Protein AF-A0A3P7N1U1-F1 (afdb_monomer_lite)

Organism: Dibothriocephalus latus (NCBI:txid60516)

pLDDT: mean 76.12, std 15.76, range [37.12, 95.12]

Secondary structure (DSSP, 8-state):
-----S---S--BTTB----HHHHHHHHHGGGTTSTTTTT---SS-PPPPTTS--TT----TTSS-----SS-TTPEEEE-SSSEEEE-TTSSEESTTS-EEP---PPP-

Foldseek 3Di:
DDDAAFDDDQDDDPPRRPPPVLVVCCVVCPPVCDDVVRPPRDDPDGDQQDPPQDDAPPPPPPPDPDPDDGQAPQPWDWDDHRRHIATHCVPDQADDRRSPHGDPPPPPDD

Structure (mmCIF, N/CA/C/O backbone):
data_AF-A0A3P7N1U1-F1
#
_entry.id   AF-A0A3P7N1U1-F1
#
loop_
_atom_site.group_PDB
_atom_site.id
_atom_site.type_symbol
_atom_site.label_atom_id
_atom_site.label_alt_id
_atom_site.label_comp_id
_atom_site.label_asym_id
_atom_site.label_entity_id
_atom_site.label_seq_id
_atom_site.pdbx_PDB_ins_code
_atom_site.Cartn_x
_atom_site.Cartn_y
_atom_site.Cartn_z
_atom_site.occupancy
_atom_site.B_iso_or_equiv
_atom_site.auth_seq_id
_atom_site.auth_comp_id
_atom_site.auth_asym_id
_atom_site.auth_atom_id
_atom_site.pdbx_PDB_model_num
ATOM 1 N N . MET A 1 1 ? 8.030 10.359 1.043 1.00 37.12 1 MET A N 1
ATOM 2 C CA . MET A 1 1 ? 7.396 10.125 2.359 1.00 37.12 1 MET A CA 1
ATOM 3 C C . MET A 1 1 ? 6.928 8.674 2.394 1.00 37.12 1 MET A C 1
ATOM 5 O O . MET A 1 1 ? 6.210 8.280 1.484 1.00 37.12 1 MET A O 1
ATOM 9 N N . ARG A 1 2 ? 7.402 7.847 3.335 1.00 53.97 2 ARG A N 1
ATOM 10 C CA . ARG A 1 2 ? 6.892 6.474 3.509 1.00 53.97 2 ARG A CA 1
ATOM 11 C C . ARG A 1 2 ? 5.685 6.562 4.443 1.00 53.97 2 ARG A C 1
ATOM 13 O O . ARG A 1 2 ? 5.850 6.987 5.577 1.00 53.97 2 ARG A O 1
ATOM 20 N N . MET A 1 3 ? 4.492 6.246 3.948 1.00 59.44 3 MET A N 1
ATOM 21 C CA . MET A 1 3 ? 3.283 6.182 4.775 1.00 59.44 3 MET A CA 1
ATOM 22 C C . MET A 1 3 ? 3.236 4.829 5.482 1.00 59.44 3 MET A C 1
ATOM 24 O O . MET A 1 3 ? 3.558 3.805 4.877 1.00 59.44 3 MET A O 1
ATOM 28 N N . THR A 1 4 ? 2.872 4.838 6.759 1.00 68.38 4 THR A N 1
ATOM 29 C CA . THR A 1 4 ? 2.634 3.631 7.551 1.00 68.38 4 THR A CA 1
ATOM 30 C C . THR A 1 4 ? 1.291 3.019 7.170 1.00 68.38 4 THR A C 1
ATOM 32 O O . THR A 1 4 ? 0.279 3.710 7.169 1.00 68.38 4 THR A O 1
ATOM 35 N N . GLU A 1 5 ? 1.287 1.723 6.870 1.00 76.31 5 GLU A N 1
ATOM 36 C CA . GLU A 1 5 ? 0.078 0.919 6.675 1.00 76.31 5 GLU A CA 1
ATOM 37 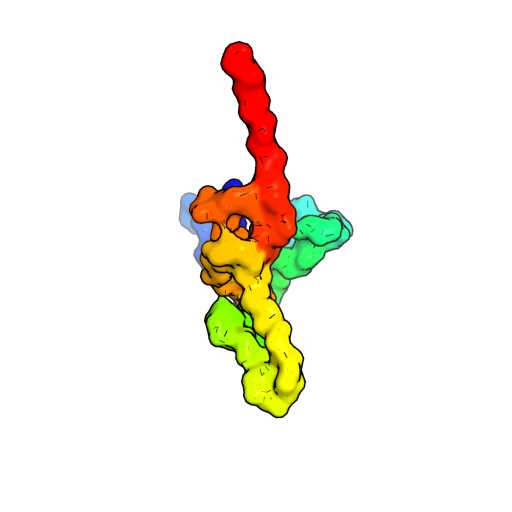C C . GLU A 1 5 ? -0.018 -0.080 7.833 1.00 76.31 5 GLU A C 1
ATOM 39 O O . GLU A 1 5 ? 0.962 -0.765 8.134 1.00 76.31 5 GLU A O 1
ATOM 44 N N . GLY A 1 6 ? -1.172 -0.158 8.492 1.00 78.75 6 GLY A N 1
ATOM 45 C CA . GLY A 1 6 ? -1.377 -1.020 9.655 1.00 78.75 6 GLY A CA 1
ATOM 46 C C . GLY A 1 6 ? -2.473 -0.483 10.570 1.00 78.75 6 GLY A C 1
ATOM 47 O O . GLY A 1 6 ? -3.283 0.342 10.157 1.00 78.75 6 GLY A O 1
ATOM 48 N N . CYS A 1 7 ? -2.488 -0.946 11.817 1.00 82.56 7 CYS A N 1
ATOM 49 C CA . CYS A 1 7 ? -3.472 -0.534 12.814 1.00 82.56 7 CYS A CA 1
ATOM 50 C C . CYS A 1 7 ? -2.865 0.415 13.849 1.00 82.56 7 CYS A C 1
ATOM 52 O O . CYS A 1 7 ? -1.715 0.243 14.253 1.00 82.56 7 CYS A O 1
ATOM 54 N N . ILE A 1 8 ? -3.672 1.357 14.336 1.00 84.75 8 ILE A N 1
ATOM 55 C CA . ILE A 1 8 ? -3.368 2.198 15.497 1.00 84.75 8 ILE A CA 1
ATOM 56 C C . ILE A 1 8 ? -4.539 2.124 16.483 1.00 84.75 8 ILE A C 1
ATOM 58 O O . ILE A 1 8 ? -5.693 2.042 16.068 1.00 84.75 8 ILE A O 1
ATOM 62 N N . GLY A 1 9 ? -4.245 2.120 17.782 1.00 86.00 9 GLY A N 1
ATOM 63 C CA . GLY A 1 9 ? -5.238 2.077 18.856 1.00 86.00 9 GLY A CA 1
ATOM 64 C C . GLY A 1 9 ? -4.681 2.693 20.137 1.00 86.00 9 GLY A C 1
ATOM 65 O O . GLY A 1 9 ? -3.466 2.853 20.258 1.00 86.0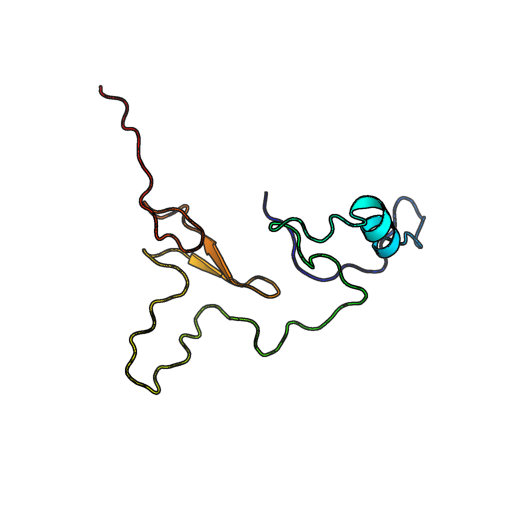0 9 GLY A O 1
ATOM 66 N N . ASN A 1 10 ? -5.569 3.044 21.070 1.00 85.69 10 ASN A N 1
ATOM 67 C CA . ASN A 1 10 ? -5.245 3.661 22.365 1.00 85.69 10 ASN A CA 1
ATOM 68 C C . ASN A 1 10 ? -4.338 4.896 22.238 1.00 85.69 10 ASN A C 1
ATOM 70 O O . ASN A 1 10 ? -3.345 5.043 22.951 1.00 85.69 10 ASN A O 1
ATOM 74 N N . PHE A 1 11 ? -4.650 5.764 21.279 1.00 87.19 11 PHE A N 1
ATOM 75 C CA . PHE A 1 11 ? -3.870 6.967 21.050 1.00 87.19 11 PHE A CA 1
ATOM 76 C C . PHE A 1 11 ? -4.238 8.049 22.055 1.00 87.19 11 PHE A C 1
ATOM 78 O O . PHE A 1 11 ? -5.412 8.353 22.257 1.00 87.19 11 PHE A O 1
ATOM 85 N N . GLY A 1 12 ? -3.212 8.656 22.640 1.00 90.19 12 GLY A N 1
ATOM 86 C CA . GLY A 1 12 ? -3.373 9.764 23.557 1.00 90.19 12 GLY A CA 1
ATOM 87 C C . GLY A 1 12 ? -2.268 10.797 23.415 1.00 90.19 12 GLY A C 1
ATOM 88 O O . GLY A 1 12 ? -1.137 10.472 23.046 1.00 90.19 12 GLY A O 1
ATOM 89 N N . ILE A 1 13 ? -2.597 12.050 23.712 1.00 91.88 13 ILE A N 1
ATOM 90 C CA . ILE A 1 13 ? -1.668 13.182 23.696 1.00 91.88 13 ILE A CA 1
ATOM 91 C C . ILE A 1 13 ? -1.809 13.907 25.031 1.00 91.88 13 ILE A C 1
ATOM 93 O O . ILE A 1 13 ? -2.911 14.259 25.429 1.00 91.88 13 ILE A O 1
ATOM 97 N N . ASN A 1 14 ? -0.692 14.165 25.717 1.00 90.19 14 ASN A N 1
ATOM 98 C CA . ASN A 1 14 ? -0.664 14.967 26.948 1.00 90.19 14 ASN A CA 1
ATOM 99 C C . ASN A 1 14 ? -1.715 14.541 27.997 1.00 90.19 14 ASN A C 1
ATOM 101 O O . ASN A 1 14 ? -2.427 15.378 28.541 1.00 90.19 14 ASN A O 1
ATOM 105 N N . ASN A 1 15 ? -1.783 13.237 28.290 1.00 88.69 15 ASN A N 1
ATOM 106 C CA . ASN A 1 15 ? -2.700 12.622 29.261 1.00 88.69 15 ASN A CA 1
ATOM 107 C C . ASN A 1 15 ? -4.185 12.577 28.849 1.00 88.69 15 ASN A C 1
ATOM 109 O O . ASN A 1 15 ? -4.997 12.027 29.591 1.00 88.69 15 ASN A O 1
ATOM 113 N N . ASP A 1 16 ? -4.537 13.083 27.669 1.00 86.88 16 ASP A N 1
ATOM 114 C CA . ASP A 1 16 ? -5.812 12.772 27.032 1.00 86.88 16 ASP A CA 1
ATOM 115 C C . ASP A 1 16 ? -5.679 11.420 26.329 1.00 86.88 16 ASP A C 1
ATOM 117 O O . ASP A 1 16 ? -4.827 11.266 25.457 1.00 86.88 16 ASP A O 1
ATOM 121 N N . THR A 1 17 ? -6.441 10.419 26.766 1.00 80.88 17 THR A N 1
ATOM 122 C CA . THR A 1 17 ? -6.305 9.016 26.320 1.00 80.88 17 THR A CA 1
ATOM 123 C C . THR A 1 17 ? -7.493 8.531 25.496 1.00 80.88 17 THR A C 1
ATOM 125 O O . THR A 1 17 ? -7.499 7.383 25.054 1.00 80.88 17 THR A O 1
ATOM 128 N N . GLU A 1 18 ? -8.472 9.403 25.253 1.00 79.25 18 GLU A N 1
ATOM 129 C CA . GLU A 1 18 ? -9.724 9.075 24.567 1.00 79.25 18 GLU A CA 1
ATOM 130 C C . GLU A 1 18 ? -9.866 9.877 23.266 1.00 79.25 18 GLU A C 1
ATOM 132 O O . GLU A 1 18 ? -10.933 10.368 22.905 1.00 79.25 18 GLU A O 1
ATOM 137 N N . ILE A 1 19 ? -8.759 10.028 22.534 1.00 86.38 19 ILE A N 1
ATOM 138 C CA . ILE A 1 19 ? -8.797 10.677 21.227 1.00 86.38 19 ILE A CA 1
ATOM 139 C C . ILE A 1 19 ? -9.425 9.703 20.227 1.00 86.38 19 ILE A C 1
ATOM 141 O O . ILE A 1 19 ? -8.803 8.721 19.810 1.00 86.38 19 ILE A O 1
ATOM 145 N N . ASP A 1 20 ? -10.646 10.012 19.794 1.00 86.81 20 ASP A N 1
ATOM 146 C CA . ASP A 1 20 ? -11.316 9.312 18.699 1.00 86.81 20 ASP A CA 1
ATOM 147 C C . ASP A 1 20 ? -10.665 9.663 17.349 1.00 86.81 20 ASP A C 1
ATOM 149 O O . ASP A 1 20 ? -11.118 10.530 16.596 1.00 86.81 20 ASP A O 1
ATOM 153 N N . ILE A 1 21 ? -9.562 8.978 17.032 1.00 85.19 21 ILE A N 1
ATOM 154 C CA . ILE A 1 21 ? -8.875 9.144 15.744 1.00 85.19 21 ILE A CA 1
ATOM 155 C C . ILE A 1 21 ? -9.776 8.715 14.584 1.00 85.19 21 ILE A C 1
ATOM 157 O O . ILE A 1 21 ? -9.651 9.262 13.488 1.00 85.19 21 ILE A O 1
ATOM 161 N N . PHE A 1 22 ? -10.660 7.734 14.791 1.00 83.44 22 PHE A N 1
ATOM 162 C CA . PHE A 1 22 ? -11.530 7.263 13.723 1.00 83.44 22 PHE A CA 1
ATOM 163 C C . PHE A 1 22 ? -12.524 8.364 13.345 1.00 83.44 22 PHE A C 1
ATOM 165 O O . PHE A 1 22 ? -12.539 8.780 12.186 1.00 83.44 22 PHE A O 1
ATOM 172 N N . GLY A 1 23 ? -13.238 8.932 14.318 1.00 84.50 23 GLY A N 1
ATOM 173 C CA . GLY A 1 23 ? -14.103 10.095 14.110 1.00 84.50 23 GLY A CA 1
ATOM 174 C C . GLY A 1 23 ? -13.350 11.318 13.575 1.00 84.50 23 GLY A C 1
ATOM 175 O O . GLY A 1 23 ? -13.852 12.033 12.699 1.00 84.50 23 GLY A O 1
ATOM 176 N N . LEU A 1 24 ? -12.102 11.537 14.002 1.00 85.81 24 LEU A N 1
ATOM 177 C CA . LEU A 1 24 ? -11.256 12.590 13.433 1.00 85.81 24 LEU A CA 1
ATOM 178 C C . LEU A 1 24 ? -10.935 12.338 11.949 1.00 85.81 24 LEU A C 1
ATOM 180 O O . LEU A 1 24 ? -11.024 13.257 11.133 1.00 85.81 24 LEU A O 1
ATOM 184 N N . ALA A 1 25 ? -10.606 11.104 11.567 1.00 80.06 25 ALA A N 1
ATOM 185 C CA . ALA A 1 25 ? -10.373 10.738 10.173 1.00 80.06 25 ALA A CA 1
ATOM 186 C C . ALA A 1 25 ? -11.658 10.878 9.339 1.00 80.06 25 ALA A C 1
ATOM 188 O O . ALA A 1 25 ? -11.621 11.396 8.222 1.00 80.06 25 ALA A O 1
ATOM 189 N N . GLU A 1 26 ? -12.809 10.477 9.879 1.00 78.81 26 GLU A N 1
ATOM 190 C CA . GLU A 1 26 ? -14.093 10.631 9.195 1.00 78.81 26 GLU A CA 1
ATOM 191 C C . GLU A 1 26 ? -14.481 12.093 8.988 1.00 78.81 26 GLU A C 1
ATOM 193 O O . GLU A 1 26 ? -14.900 12.448 7.889 1.00 78.81 26 GLU A O 1
ATOM 198 N N . SER A 1 27 ? -14.299 12.948 9.993 1.00 81.69 27 SER A N 1
ATOM 199 C CA . SER A 1 27 ? -14.573 14.385 9.873 1.00 81.69 27 SER A CA 1
ATOM 200 C C . SER A 1 27 ? -13.596 15.097 8.930 1.00 81.69 27 SER A C 1
ATOM 202 O O . SER A 1 27 ? -14.014 15.957 8.156 1.00 81.69 27 SER A O 1
ATOM 204 N N . THR A 1 28 ? -12.316 14.714 8.941 1.00 79.12 28 THR A N 1
ATOM 205 C CA . THR A 1 28 ? -11.270 15.352 8.122 1.00 79.12 28 THR A CA 1
ATOM 206 C C . THR A 1 28 ? -11.349 14.934 6.653 1.00 79.12 28 THR A C 1
ATOM 208 O O . THR A 1 28 ? -11.204 15.771 5.762 1.00 79.12 28 THR A O 1
ATOM 211 N N . PHE A 1 29 ? -11.577 13.645 6.379 1.00 72.31 29 PHE A N 1
ATOM 212 C CA . PHE A 1 29 ? -11.580 13.100 5.015 1.00 72.31 29 PHE A CA 1
ATOM 213 C C . PHE A 1 29 ? -12.993 12.940 4.423 1.00 72.31 29 PHE A C 1
ATOM 215 O O . PHE A 1 29 ? -13.138 12.901 3.199 1.00 72.31 29 PHE A O 1
ATOM 222 N N . GLY A 1 30 ? -14.040 12.914 5.256 1.00 67.38 30 GLY A N 1
ATOM 223 C CA . GLY A 1 30 ? -15.449 13.079 4.875 1.00 67.38 30 GLY A CA 1
ATOM 224 C C . GLY A 1 30 ? -15.903 12.255 3.665 1.00 67.38 30 GLY A C 1
ATOM 225 O O . GLY A 1 30 ? -15.726 11.040 3.606 1.00 67.38 30 GLY A O 1
ATOM 226 N N . ALA A 1 31 ? -16.495 12.937 2.677 1.00 60.78 31 ALA A N 1
ATOM 227 C CA . ALA A 1 31 ? -16.922 12.364 1.395 1.00 60.78 31 ALA A CA 1
ATOM 228 C C . ALA A 1 31 ? -15.760 12.134 0.404 1.00 60.78 31 ALA A C 1
ATOM 230 O O . ALA A 1 31 ? -15.915 11.411 -0.577 1.00 60.78 31 ALA A O 1
ATOM 231 N N . ASN A 1 32 ? -14.583 12.711 0.672 1.00 58.03 32 ASN A N 1
ATOM 232 C CA . ASN A 1 32 ? -13.382 12.596 -0.159 1.00 58.03 32 ASN A CA 1
ATOM 233 C C . ASN A 1 32 ? -12.476 11.430 0.277 1.00 58.03 32 ASN A C 1
ATOM 235 O O . ASN A 1 32 ? -11.327 11.330 -0.149 1.00 58.03 32 ASN A O 1
ATOM 239 N N . LYS A 1 33 ? -13.032 10.488 1.060 1.00 56.78 33 LYS A N 1
A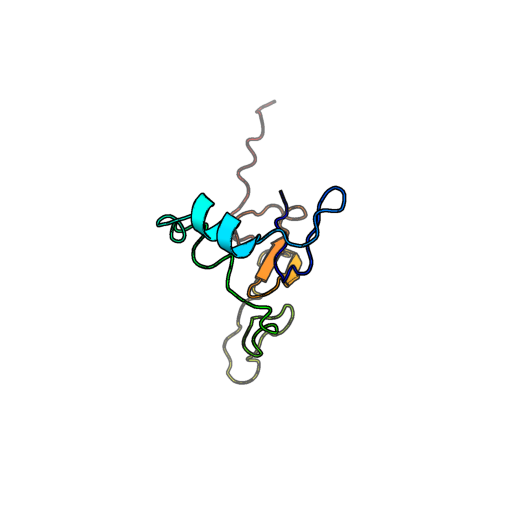TOM 240 C CA . LYS A 1 33 ? -12.477 9.145 1.315 1.00 56.78 33 LYS A CA 1
ATOM 241 C C . LYS A 1 33 ? -12.147 8.388 0.024 1.00 56.78 33 LYS A C 1
ATOM 243 O O . LYS A 1 33 ? -11.531 7.334 0.088 1.00 56.78 33 LYS A O 1
ATOM 248 N N . THR A 1 34 ? -12.605 8.892 -1.125 1.00 48.31 34 THR A N 1
ATOM 249 C CA . THR A 1 34 ? -12.532 8.250 -2.429 1.00 48.31 34 THR A CA 1
ATOM 250 C C . THR A 1 34 ? -11.800 9.037 -3.515 1.00 48.31 34 THR A C 1
ATOM 252 O O . THR A 1 34 ? -12.025 8.759 -4.696 1.00 48.31 34 THR A O 1
ATOM 255 N N . THR A 1 35 ? -10.860 9.937 -3.181 1.00 48.38 35 THR A N 1
ATOM 256 C CA . THR A 1 35 ? -9.851 10.286 -4.198 1.00 48.38 35 THR A CA 1
ATOM 257 C C . THR A 1 35 ? -9.192 8.986 -4.682 1.00 48.38 35 THR A C 1
ATOM 259 O O . THR A 1 35 ? -8.956 8.090 -3.865 1.00 48.38 35 THR A O 1
ATOM 262 N N . PRO A 1 36 ? -8.908 8.830 -5.988 1.00 52.69 36 PRO A N 1
ATOM 263 C CA . PRO A 1 36 ? -8.279 7.618 -6.527 1.00 52.69 36 PRO A CA 1
ATOM 264 C C . PRO A 1 36 ? -6.997 7.208 -5.782 1.00 52.69 36 PRO A C 1
ATOM 266 O O . PRO A 1 36 ? -6.616 6.041 -5.805 1.00 52.69 36 PRO A O 1
ATOM 269 N N . ASP A 1 37 ? -6.368 8.166 -5.095 1.00 48.69 37 ASP A N 1
ATOM 270 C CA . ASP A 1 37 ? -5.170 7.995 -4.279 1.00 48.69 37 ASP A CA 1
ATOM 271 C C . ASP A 1 37 ? -5.431 7.554 -2.820 1.00 48.69 37 ASP A C 1
ATOM 273 O O . ASP A 1 37 ? -4.526 6.996 -2.198 1.00 48.69 37 ASP A O 1
ATOM 277 N N . CYS A 1 38 ? -6.636 7.760 -2.264 1.00 50.72 38 CYS A N 1
ATOM 278 C CA . CYS A 1 38 ? -6.949 7.528 -0.839 1.00 50.72 38 CYS A CA 1
ATOM 279 C C . CYS A 1 38 ? -8.145 6.594 -0.570 1.00 50.72 38 CYS A C 1
ATOM 281 O O . CYS A 1 38 ? -8.555 6.465 0.586 1.00 50.72 38 CYS A O 1
ATOM 283 N N . GLN A 1 39 ? -8.697 5.925 -1.588 1.00 48.47 39 GLN A N 1
ATOM 284 C CA . GLN A 1 39 ? -9.793 4.966 -1.402 1.00 48.47 39 GLN A CA 1
ATOM 285 C C . GLN A 1 39 ? -9.451 3.887 -0.351 1.00 48.47 39 GLN A C 1
ATOM 287 O O . GLN A 1 39 ? -8.591 3.043 -0.584 1.00 48.47 39 GLN A O 1
ATOM 292 N N . TRP A 1 40 ? -10.175 3.913 0.781 1.00 54.78 40 TRP A N 1
ATOM 293 C CA . TRP A 1 40 ? -10.216 2.885 1.846 1.00 54.78 40 TRP A CA 1
ATOM 294 C C . TRP A 1 40 ? -9.019 2.790 2.816 1.00 54.78 40 TRP A C 1
ATOM 296 O O . TRP A 1 40 ? -8.748 1.713 3.342 1.00 54.78 40 TRP A O 1
ATOM 306 N N . GLN A 1 41 ? -8.312 3.889 3.108 1.00 64.12 41 GLN A N 1
ATOM 307 C CA . GLN A 1 41 ? -7.114 3.828 3.970 1.00 64.12 41 GLN A CA 1
ATOM 308 C C . GLN A 1 41 ? -7.371 3.724 5.486 1.00 64.12 41 GLN A C 1
ATOM 310 O O . GLN A 1 41 ? -6.527 3.175 6.191 1.00 64.12 41 GLN A O 1
ATOM 315 N N . VAL A 1 42 ? -8.501 4.223 6.002 1.00 74.56 42 VAL A N 1
ATOM 316 C CA . VAL A 1 42 ? -8.835 4.160 7.439 1.00 74.56 42 VAL A CA 1
ATOM 317 C C . VAL A 1 42 ? -10.184 3.474 7.608 1.00 74.56 42 VAL A C 1
ATOM 319 O O . VAL A 1 42 ? -11.205 3.976 7.139 1.00 74.56 42 VAL A O 1
ATOM 322 N N . VAL A 1 43 ? -10.179 2.314 8.260 1.00 75.38 43 VAL A N 1
ATOM 323 C CA . VAL A 1 43 ? -11.367 1.489 8.515 1.00 75.38 43 VAL A CA 1
ATOM 324 C C . VAL A 1 43 ? -11.536 1.261 10.020 1.00 75.38 43 VAL A C 1
ATOM 326 O O . VAL A 1 43 ? -10.530 1.255 10.733 1.00 75.38 43 VAL A O 1
ATOM 329 N N . PRO A 1 44 ? -12.773 1.080 10.524 1.00 77.38 44 PRO A N 1
ATOM 330 C CA . PRO A 1 44 ? -12.983 0.740 11.923 1.00 77.38 44 PRO A CA 1
ATOM 331 C C . PRO A 1 44 ? -12.364 -0.620 12.252 1.00 77.38 44 PRO A C 1
ATOM 333 O O . PRO A 1 44 ? -12.585 -1.599 11.539 1.00 77.38 44 PRO A O 1
ATOM 336 N N . GLY A 1 45 ? -11.652 -0.690 13.375 1.00 79.38 45 GLY A N 1
ATOM 337 C CA . GLY A 1 45 ? -11.042 -1.921 13.873 1.00 79.38 45 GLY A CA 1
ATOM 338 C C . GLY A 1 45 ? -9.673 -2.239 13.268 1.00 79.38 45 GLY A C 1
ATOM 339 O O . GLY A 1 45 ? -9.169 -1.560 12.377 1.00 79.38 45 GLY A O 1
ATOM 340 N N . CYS A 1 46 ? -9.052 -3.296 13.791 1.00 80.75 46 CYS A N 1
ATOM 341 C CA . CYS A 1 46 ? -7.786 -3.817 13.292 1.00 80.75 46 CYS A CA 1
ATOM 342 C C . CYS A 1 46 ? -8.010 -5.192 12.670 1.00 80.75 46 CYS A C 1
ATOM 344 O O . CYS A 1 46 ? -8.050 -6.209 13.363 1.00 80.75 46 CYS A O 1
ATOM 346 N N . PHE A 1 47 ? -8.191 -5.225 11.355 1.00 77.62 47 PHE A N 1
ATOM 347 C CA . PHE A 1 47 ? -8.327 -6.484 10.633 1.00 77.62 47 PHE A CA 1
ATOM 348 C C . PHE A 1 47 ? -6.962 -7.120 10.454 1.00 77.62 47 PHE A C 1
ATOM 350 O O . PHE A 1 47 ? -6.053 -6.440 10.005 1.00 77.62 47 PHE A O 1
ATOM 357 N N . GLN A 1 48 ? -6.813 -8.415 10.739 1.00 77.56 48 GLN A N 1
ATOM 358 C CA . GLN A 1 48 ? -5.602 -9.137 10.344 1.00 77.56 48 GLN A CA 1
ATOM 359 C C . GLN A 1 48 ? -5.345 -8.951 8.844 1.00 77.56 48 GLN A C 1
ATOM 361 O O . GLN A 1 48 ? -6.286 -8.855 8.051 1.00 77.56 48 GLN A O 1
ATOM 366 N N . ARG A 1 49 ? -4.065 -8.929 8.452 1.00 75.25 49 ARG A N 1
ATOM 367 C CA . ARG A 1 49 ? -3.676 -8.970 7.040 1.00 75.25 49 ARG A CA 1
ATOM 368 C C . ARG A 1 49 ? -4.464 -10.090 6.335 1.00 75.25 49 ARG A C 1
ATOM 370 O O . ARG A 1 49 ? -4.354 -11.237 6.771 1.00 75.25 49 ARG A O 1
ATOM 377 N N . PRO 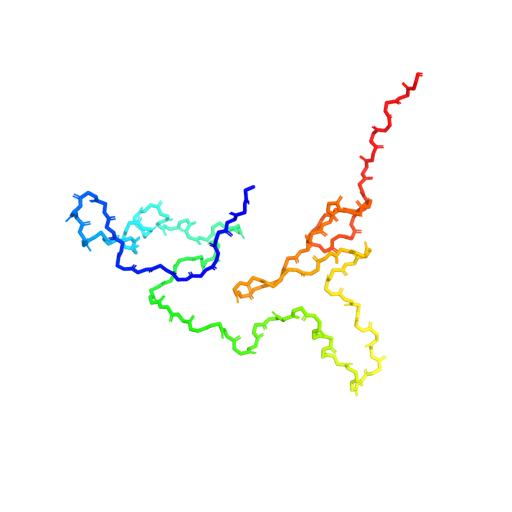A 1 50 ? -5.212 -9.795 5.256 1.00 76.94 50 PRO A N 1
ATOM 378 C CA . PRO A 1 50 ? -5.970 -10.814 4.540 1.00 76.94 50 PRO A CA 1
ATOM 379 C C . PRO A 1 50 ? -5.065 -11.953 4.057 1.00 76.94 50 PRO A C 1
ATOM 381 O O . PRO A 1 50 ? -3.977 -11.700 3.541 1.00 76.94 50 PRO A O 1
ATOM 384 N N . ALA A 1 51 ? -5.515 -13.204 4.184 1.00 78.69 51 ALA A N 1
ATOM 385 C CA . ALA A 1 51 ? -4.735 -14.376 3.766 1.00 78.69 51 ALA A CA 1
ATOM 386 C C . ALA A 1 51 ? -4.421 -14.387 2.256 1.00 78.69 51 ALA A C 1
ATOM 388 O O . ALA A 1 51 ? -3.429 -14.970 1.834 1.00 78.69 51 ALA A O 1
ATOM 389 N N . ASN A 1 52 ? -5.247 -13.713 1.453 1.00 77.69 52 ASN A N 1
ATOM 390 C CA . ASN A 1 52 ? -5.068 -13.532 0.013 1.00 77.69 52 ASN A CA 1
ATOM 391 C C . ASN A 1 52 ? -4.277 -12.262 -0.356 1.00 77.69 52 ASN A C 1
ATOM 393 O O . ASN A 1 52 ? -4.162 -11.945 -1.539 1.00 77.69 52 ASN A O 1
ATOM 397 N N . ALA A 1 53 ? -3.766 -11.503 0.620 1.00 79.44 53 ALA A N 1
ATOM 398 C CA . ALA A 1 53 ? -2.943 -10.338 0.328 1.00 79.44 53 ALA A CA 1
ATOM 399 C C . ALA A 1 53 ? -1.619 -10.783 -0.323 1.00 79.44 53 ALA A C 1
ATOM 401 O O . ALA A 1 53 ? -0.971 -11.706 0.177 1.00 79.44 53 ALA A O 1
ATOM 402 N N . PRO A 1 54 ? -1.167 -10.107 -1.391 1.00 81.62 54 PRO A N 1
ATOM 403 C CA . PRO A 1 54 ? 0.010 -10.521 -2.147 1.00 81.62 54 PRO A CA 1
ATOM 404 C C . PRO A 1 54 ? 1.271 -10.480 -1.277 1.00 81.62 54 PRO A C 1
ATOM 406 O O . PRO A 1 54 ? 1.420 -9.592 -0.436 1.00 81.62 54 PRO A O 1
ATOM 409 N N . THR A 1 55 ? 2.191 -11.424 -1.472 1.00 84.31 55 THR A N 1
ATOM 410 C CA . THR A 1 55 ? 3.443 -11.534 -0.703 1.00 84.31 55 THR A CA 1
ATOM 411 C C . THR A 1 55 ? 4.653 -11.499 -1.631 1.00 84.31 55 THR A C 1
ATOM 413 O O . THR A 1 55 ? 4.599 -11.964 -2.769 1.00 84.31 55 THR A O 1
ATOM 416 N N . CYS A 1 56 ? 5.758 -10.910 -1.170 1.00 85.44 56 CYS A N 1
ATOM 417 C CA . CYS A 1 56 ? 6.990 -10.931 -1.957 1.00 85.44 56 CYS A CA 1
ATOM 418 C C . CYS A 1 56 ? 7.544 -12.360 -2.013 1.00 85.44 56 CYS A C 1
ATOM 420 O O . CYS A 1 56 ? 7.569 -13.058 -1.004 1.00 85.44 56 CYS A O 1
ATOM 422 N N . GLY A 1 57 ? 8.013 -12.787 -3.186 1.00 75.19 57 GLY A N 1
ATOM 423 C CA . GLY A 1 57 ? 8.605 -14.115 -3.372 1.00 75.19 57 GLY A CA 1
ATOM 424 C C . GLY A 1 57 ? 7.602 -15.243 -3.616 1.00 75.19 57 GLY A C 1
ATOM 425 O O . GLY A 1 57 ? 8.028 -16.349 -3.933 1.00 75.19 57 GLY A O 1
ATOM 426 N N . GLN A 1 58 ? 6.293 -14.982 -3.547 1.00 66.31 58 GLN A N 1
ATOM 427 C CA . GLN A 1 58 ? 5.293 -15.930 -4.032 1.00 66.31 58 GLN A CA 1
ATOM 428 C C . GLN A 1 58 ? 4.942 -15.612 -5.481 1.00 66.31 58 GLN A C 1
ATOM 430 O O . GLN A 1 58 ? 4.012 -14.871 -5.775 1.00 66.31 58 GLN A O 1
ATOM 435 N N . SER A 1 59 ? 5.733 -16.175 -6.395 1.00 56.00 59 SER A N 1
ATOM 436 C CA . SER A 1 59 ? 5.263 -16.512 -7.738 1.00 56.00 59 SER A CA 1
ATOM 437 C C . SER A 1 59 ? 4.430 -17.796 -7.627 1.00 56.00 59 SER A C 1
ATOM 439 O O . SER A 1 59 ? 4.908 -18.894 -7.924 1.00 56.00 59 SER A O 1
ATOM 441 N N . SER A 1 60 ? 3.225 -17.705 -7.075 1.00 47.31 60 SER A N 1
ATOM 442 C CA . SER A 1 60 ? 2.214 -18.735 -7.322 1.00 47.31 60 SER A CA 1
ATOM 443 C C . SER A 1 60 ? 1.668 -18.427 -8.718 1.00 47.31 60 SER A C 1
ATOM 445 O O . SER A 1 60 ? 0.864 -17.518 -8.845 1.00 47.31 60 SER A O 1
ATOM 447 N N . ASP A 1 61 ? 2.190 -18.999 -9.803 1.00 41.88 61 ASP A N 1
ATOM 448 C CA . ASP A 1 61 ? 2.021 -20.424 -10.083 1.00 41.88 61 ASP A CA 1
ATOM 449 C C . ASP A 1 61 ? 3.149 -21.042 -10.937 1.00 41.88 61 ASP A C 1
ATOM 451 O O . ASP A 1 61 ? 3.145 -20.982 -12.165 1.00 41.88 61 ASP A O 1
ATOM 455 N N . TYR A 1 62 ? 4.040 -21.812 -10.305 1.00 44.44 62 TYR A N 1
ATOM 456 C CA . TYR A 1 62 ? 4.844 -22.842 -10.993 1.00 44.44 62 TYR A CA 1
ATOM 457 C C . TYR A 1 62 ? 4.029 -24.104 -11.356 1.00 44.44 62 TYR A C 1
ATOM 459 O O . TYR A 1 62 ? 4.602 -25.147 -11.664 1.00 44.44 62 TYR A O 1
ATOM 467 N N . ALA A 1 63 ? 2.694 -24.042 -11.319 1.00 44.22 63 ALA A N 1
ATOM 468 C CA . ALA A 1 63 ? 1.826 -25.178 -11.627 1.00 44.22 63 ALA A CA 1
ATOM 469 C C . ALA A 1 63 ? 1.228 -25.142 -13.045 1.00 44.22 63 ALA A C 1
ATOM 471 O O . ALA A 1 63 ? 0.590 -26.114 -13.439 1.00 44.22 63 ALA A O 1
ATOM 472 N N . ASN A 1 64 ? 1.416 -24.068 -13.828 1.00 45.44 64 ASN A N 1
ATOM 473 C CA . ASN A 1 64 ? 0.775 -23.974 -15.145 1.00 45.44 64 ASN A CA 1
ATOM 474 C C . ASN A 1 64 ? 1.512 -23.086 -16.163 1.00 45.44 64 ASN A C 1
ATOM 476 O O . ASN A 1 64 ? 0.921 -22.189 -16.743 1.00 45.44 64 ASN A O 1
ATOM 480 N N . GLY A 1 65 ? 2.803 -23.335 -16.413 1.00 44.16 65 GLY A N 1
ATOM 481 C CA . GLY A 1 65 ? 3.490 -22.964 -17.669 1.00 44.16 65 GLY A CA 1
ATOM 482 C C . GLY A 1 65 ? 3.558 -21.482 -18.086 1.00 44.16 65 GLY A C 1
ATOM 483 O O . GLY A 1 65 ? 4.227 -21.172 -19.070 1.00 44.16 65 GLY A O 1
ATOM 484 N N . SER A 1 66 ? 2.928 -20.553 -17.373 1.00 51.38 66 SER A N 1
ATOM 485 C CA . SER A 1 66 ? 3.075 -19.120 -17.575 1.00 51.38 66 SER A CA 1
ATOM 486 C C . SER A 1 66 ? 4.265 -18.655 -16.749 1.00 51.38 66 SER A C 1
ATOM 488 O O . SER A 1 66 ? 4.217 -18.699 -15.523 1.00 51.38 66 SER A O 1
ATOM 490 N N . GLN A 1 67 ? 5.341 -18.219 -17.407 1.00 53.91 67 GLN A N 1
ATOM 491 C CA . GLN A 1 67 ? 6.405 -17.447 -16.762 1.00 53.91 67 GLN A CA 1
ATOM 492 C C . GLN A 1 67 ? 5.797 -16.154 -16.209 1.00 53.91 67 GLN A C 1
ATOM 494 O O . GLN A 1 67 ? 5.762 -15.125 -16.886 1.00 53.91 67 GLN A O 1
ATOM 499 N N . GLU A 1 68 ? 5.260 -16.211 -14.996 1.00 64.06 68 GLU A N 1
ATOM 500 C CA . GLU A 1 68 ? 4.749 -15.026 -14.338 1.00 64.06 68 GLU A CA 1
ATOM 501 C C . GLU A 1 68 ? 5.951 -14.184 -13.907 1.00 64.06 68 GLU A C 1
ATOM 503 O O . GLU A 1 68 ? 6.792 -14.606 -13.110 1.00 64.06 68 GLU A O 1
ATOM 508 N N . LEU A 1 69 ? 6.091 -13.009 -14.520 1.00 69.12 69 LEU A N 1
ATOM 509 C CA . LEU A 1 69 ? 7.170 -12.089 -14.188 1.00 69.12 69 LEU A CA 1
ATOM 510 C C . LEU A 1 69 ? 7.061 -11.676 -12.713 1.00 69.12 69 LEU A C 1
ATOM 512 O O . LEU A 1 69 ? 5.948 -11.440 -12.230 1.00 69.12 69 LEU A O 1
ATOM 516 N N . PRO A 1 70 ? 8.194 -11.495 -12.010 1.00 84.06 70 PRO A N 1
ATOM 517 C CA . PRO A 1 70 ? 8.175 -11.000 -10.641 1.00 84.06 70 PRO A CA 1
ATOM 518 C C . PRO A 1 70 ? 7.402 -9.675 -10.542 1.00 84.06 70 PRO A C 1
ATOM 520 O O . PRO A 1 70 ? 7.358 -8.866 -11.478 1.00 84.06 70 PRO A O 1
ATOM 523 N N . TYR A 1 71 ? 6.775 -9.426 -9.385 1.00 87.94 71 TYR A N 1
ATOM 524 C CA . TYR A 1 71 ? 6.009 -8.194 -9.174 1.00 87.94 71 TYR A CA 1
ATOM 525 C C . TYR A 1 71 ? 6.863 -6.942 -9.439 1.00 87.94 71 TYR A C 1
ATOM 527 O O . TYR A 1 71 ? 6.414 -6.023 -10.119 1.00 87.94 71 TYR A O 1
ATOM 535 N N . CYS A 1 72 ? 8.116 -6.926 -8.990 1.00 92.12 72 CYS A N 1
ATOM 536 C CA . CYS A 1 72 ? 9.073 -5.880 -9.338 1.00 92.12 72 CYS A CA 1
ATOM 537 C C . CYS A 1 72 ? 9.941 -6.323 -10.514 1.00 92.12 72 CYS A C 1
ATOM 539 O O . CYS A 1 72 ? 10.517 -7.407 -10.483 1.00 92.12 72 CYS A O 1
ATOM 541 N N . LEU A 1 73 ? 10.018 -5.486 -11.548 1.00 92.19 73 LEU A N 1
ATOM 542 C CA . LEU A 1 73 ? 10.830 -5.730 -12.738 1.00 92.19 73 LEU A CA 1
ATOM 543 C C . LEU A 1 73 ? 12.211 -5.076 -12.596 1.00 92.19 73 LEU A C 1
ATOM 545 O O . LEU A 1 73 ? 12.424 -4.262 -11.698 1.00 92.19 73 LEU A O 1
ATOM 549 N N . ASN A 1 74 ? 13.128 -5.407 -13.509 1.00 93.19 74 ASN A N 1
ATOM 550 C CA . ASN A 1 74 ? 14.453 -4.782 -13.630 1.00 93.19 74 ASN A CA 1
ATOM 551 C C . ASN A 1 74 ? 15.220 -4.709 -12.298 1.00 93.19 74 ASN A C 1
ATOM 553 O O . ASN A 1 74 ? 15.730 -3.652 -11.928 1.00 93.19 74 ASN A O 1
ATOM 557 N N . ASP A 1 75 ? 15.228 -5.826 -11.566 1.00 92.06 75 ASP A N 1
ATOM 558 C CA . ASP A 1 75 ? 15.916 -5.994 -10.280 1.00 92.06 75 ASP A CA 1
ATOM 559 C C . ASP A 1 75 ? 15.457 -5.030 -9.172 1.00 92.06 75 ASP A C 1
ATOM 561 O O . ASP A 1 75 ? 16.160 -4.789 -8.189 1.00 92.06 75 ASP A O 1
ATOM 565 N N . GLY A 1 76 ? 14.240 -4.490 -9.296 1.00 93.06 76 GLY A N 1
ATOM 566 C CA . GLY A 1 76 ? 13.595 -3.745 -8.223 1.00 93.06 76 GLY A CA 1
ATOM 567 C C . GLY A 1 76 ? 13.345 -4.623 -6.993 1.00 93.06 76 GLY A C 1
ATOM 568 O O . GLY A 1 76 ? 12.880 -5.759 -7.104 1.00 93.06 76 GLY A O 1
ATOM 569 N N . ILE A 1 77 ? 13.591 -4.081 -5.800 1.00 93.25 77 ILE A N 1
ATOM 570 C CA . ILE A 1 77 ? 13.381 -4.812 -4.544 1.00 93.25 77 ILE A CA 1
ATOM 571 C C . ILE A 1 77 ? 11.887 -4.807 -4.208 1.00 93.25 77 ILE A C 1
ATOM 573 O O . ILE A 1 77 ? 11.289 -3.742 -4.032 1.00 93.25 77 ILE A O 1
ATOM 577 N N . CYS A 1 78 ? 11.289 -5.994 -4.089 1.00 91.88 78 CYS A N 1
ATOM 578 C CA . CYS A 1 78 ? 9.911 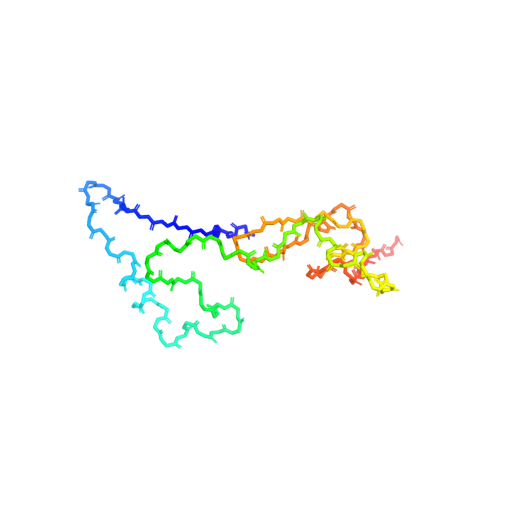-6.148 -3.630 1.00 91.88 78 CYS A CA 1
ATOM 579 C C . CYS A 1 78 ? 9.803 -5.862 -2.132 1.00 91.88 78 CYS A C 1
ATOM 581 O O . CYS A 1 78 ? 10.494 -6.464 -1.312 1.00 91.88 78 CYS A O 1
ATOM 583 N N . LEU A 1 79 ? 8.899 -4.951 -1.787 1.00 89.50 79 LEU A N 1
ATOM 584 C CA . LEU A 1 79 ? 8.553 -4.574 -0.428 1.00 89.50 79 LEU A CA 1
ATOM 585 C C . LEU A 1 79 ? 7.108 -4.981 -0.159 1.00 89.50 79 LEU A C 1
ATOM 587 O O . LEU A 1 79 ? 6.172 -4.492 -0.796 1.00 89.50 79 LEU A O 1
ATOM 591 N N . GLN A 1 80 ? 6.931 -5.864 0.814 1.00 85.25 80 GLN A N 1
ATOM 592 C CA . GLN A 1 80 ? 5.619 -6.265 1.284 1.00 85.25 80 GLN A CA 1
ATOM 593 C C . GLN A 1 80 ? 5.085 -5.213 2.259 1.00 85.25 80 GLN A C 1
ATOM 595 O O . GLN A 1 80 ? 5.702 -4.950 3.290 1.00 85.25 80 GLN A O 1
ATOM 600 N N . VAL A 1 81 ? 3.933 -4.624 1.939 1.00 83.75 81 VAL A N 1
ATOM 601 C CA . VAL A 1 81 ? 3.190 -3.726 2.840 1.00 83.75 81 VAL A CA 1
ATOM 602 C C . VAL A 1 81 ? 1.885 -4.401 3.277 1.00 83.75 81 VAL A C 1
ATOM 604 O O . VAL A 1 81 ? 1.704 -5.584 2.975 1.00 83.75 81 VAL A O 1
ATOM 607 N N . TRP A 1 82 ? 1.019 -3.740 4.055 1.00 79.44 82 TRP A N 1
ATOM 608 C CA . TRP A 1 82 ? -0.057 -4.414 4.803 1.00 79.44 82 TRP A CA 1
ATOM 609 C C . TRP A 1 82 ? -0.961 -5.252 3.894 1.00 79.44 82 TRP A C 1
ATOM 611 O O . TRP A 1 82 ? -1.052 -6.464 4.076 1.00 79.44 82 TRP A O 1
ATOM 621 N N . THR A 1 83 ? -1.545 -4.631 2.870 1.00 77.31 83 THR A N 1
ATOM 622 C CA . THR A 1 83 ? -2.478 -5.272 1.922 1.00 77.31 83 THR A CA 1
ATOM 623 C C . THR A 1 83 ? -1.958 -5.319 0.488 1.00 77.31 83 THR A C 1
ATOM 625 O O . THR A 1 83 ? -2.635 -5.852 -0.387 1.00 77.31 83 THR A O 1
ATOM 628 N N . SER A 1 84 ? -0.772 -4.770 0.215 1.00 80.62 84 SER A N 1
ATOM 629 C CA . SER A 1 84 ? -0.250 -4.631 -1.148 1.00 80.62 84 SER A CA 1
ATOM 630 C C . SER A 1 84 ? 1.262 -4.866 -1.233 1.00 80.62 84 SER A C 1
ATOM 632 O O . SER A 1 84 ? 1.925 -5.178 -0.240 1.00 80.62 84 SER A O 1
ATOM 634 N N . LEU A 1 85 ? 1.809 -4.738 -2.444 1.00 86.25 85 LEU A N 1
ATOM 635 C CA . LEU A 1 85 ? 3.242 -4.799 -2.723 1.00 86.25 85 LEU A CA 1
ATOM 636 C C . LEU A 1 85 ? 3.724 -3.471 -3.311 1.00 86.25 85 LEU A C 1
ATOM 638 O O . LEU A 1 85 ? 3.037 -2.838 -4.120 1.00 86.25 85 LEU A O 1
ATOM 642 N N . ARG A 1 86 ? 4.946 -3.076 -2.961 1.00 89.69 86 ARG A N 1
ATOM 643 C CA . ARG A 1 86 ? 5.647 -1.912 -3.521 1.00 89.69 86 ARG A CA 1
ATOM 644 C C . ARG A 1 86 ? 7.014 -2.332 -4.045 1.00 89.69 86 ARG A C 1
ATOM 646 O O . ARG A 1 86 ? 7.563 -3.332 -3.599 1.00 89.69 86 ARG A O 1
ATOM 653 N N . CYS A 1 87 ? 7.569 -1.556 -4.968 1.00 92.12 87 CYS A N 1
ATOM 654 C CA . CYS A 1 87 ? 8.909 -1.787 -5.495 1.00 92.12 87 CYS A CA 1
ATOM 655 C C . CYS A 1 87 ? 9.830 -0.620 -5.152 1.00 92.12 87 CYS A C 1
ATOM 657 O O . CYS A 1 87 ? 9.481 0.534 -5.405 1.00 92.12 87 CYS A O 1
ATOM 659 N N . ALA A 1 88 ? 11.001 -0.925 -4.597 1.00 94.19 88 ALA A N 1
ATOM 660 C CA . ALA A 1 88 ? 12.104 0.020 -4.482 1.00 94.19 88 ALA A CA 1
ATOM 661 C C . ALA A 1 88 ? 12.954 -0.048 -5.760 1.00 94.19 88 ALA A C 1
ATOM 663 O O . ALA A 1 88 ? 13.607 -1.056 -6.036 1.00 94.19 88 ALA A O 1
ATOM 664 N N . CYS A 1 89 ? 12.898 1.022 -6.556 1.00 95.12 89 CYS A N 1
ATOM 665 C CA . CYS A 1 89 ? 13.586 1.147 -7.846 1.00 95.12 89 CYS A CA 1
ATOM 666 C C . CYS A 1 89 ? 14.839 2.039 -7.760 1.00 95.12 89 CYS A C 1
ATOM 668 O O . CYS A 1 89 ? 15.455 2.353 -8.782 1.00 95.12 89 CYS A O 1
ATOM 670 N N . GLU A 1 90 ? 15.200 2.516 -6.567 1.00 93.62 90 GLU A N 1
ATOM 671 C CA . GLU A 1 90 ? 16.271 3.490 -6.333 1.00 93.62 90 GLU A CA 1
ATOM 672 C C . GLU A 1 90 ? 17.630 2.974 -6.807 1.00 93.62 90 GLU A C 1
ATOM 674 O O . GLU A 1 90 ? 18.395 3.735 -7.394 1.00 93.62 90 GLU A O 1
ATOM 679 N N . LEU A 1 91 ? 17.876 1.674 -6.640 1.00 92.69 91 LEU A N 1
ATOM 680 C CA . LEU A 1 91 ? 19.101 0.992 -7.067 1.00 92.69 91 LEU A CA 1
ATOM 681 C C . LEU A 1 91 ? 19.035 0.470 -8.514 1.00 92.69 91 LEU A C 1
ATOM 683 O O . LEU A 1 91 ? 19.884 -0.308 -8.931 1.00 92.69 91 LEU A O 1
ATOM 687 N N . THR A 1 92 ? 18.038 0.906 -9.287 1.00 91.69 92 THR A N 1
ATOM 688 C CA . THR A 1 92 ? 17.846 0.529 -10.696 1.00 91.69 92 THR A CA 1
ATOM 689 C C . THR A 1 92 ? 17.892 1.770 -11.593 1.00 91.69 92 THR A C 1
ATOM 691 O O . THR A 1 92 ? 17.648 2.898 -11.150 1.00 91.69 92 THR A O 1
ATOM 694 N N . THR A 1 93 ? 18.105 1.588 -12.896 1.00 93.75 93 THR A N 1
ATOM 695 C CA . THR A 1 93 ? 17.925 2.650 -13.910 1.00 93.75 93 THR A CA 1
ATOM 696 C C . THR A 1 93 ? 16.455 2.854 -14.305 1.00 93.75 93 THR A C 1
ATOM 698 O O . THR A 1 93 ? 16.150 3.591 -15.246 1.00 93.75 93 THR A O 1
ATOM 701 N N . PHE A 1 94 ? 15.526 2.237 -13.570 1.00 94.81 94 PHE A N 1
ATOM 702 C CA . PHE A 1 94 ? 14.097 2.232 -13.844 1.00 94.81 94 PHE A CA 1
ATOM 703 C C . PHE A 1 94 ? 13.288 2.921 -12.734 1.00 94.81 94 PHE A C 1
ATOM 705 O O . PHE A 1 94 ? 13.774 3.206 -11.640 1.00 94.81 94 PHE A O 1
ATOM 712 N N . THR A 1 95 ? 12.038 3.246 -13.044 1.00 94.19 95 THR A N 1
ATOM 713 C CA . THR A 1 95 ? 11.053 3.934 -12.209 1.00 94.19 95 THR A CA 1
ATOM 714 C C . THR A 1 95 ? 9.644 3.386 -12.487 1.00 94.19 95 THR A C 1
ATOM 716 O O . THR A 1 95 ? 9.454 2.427 -13.244 1.00 94.19 95 THR A O 1
ATOM 719 N N . GLY A 1 96 ? 8.632 3.982 -11.860 1.00 90.38 96 GLY A N 1
ATOM 720 C CA . GLY A 1 96 ? 7.243 3.531 -11.896 1.00 9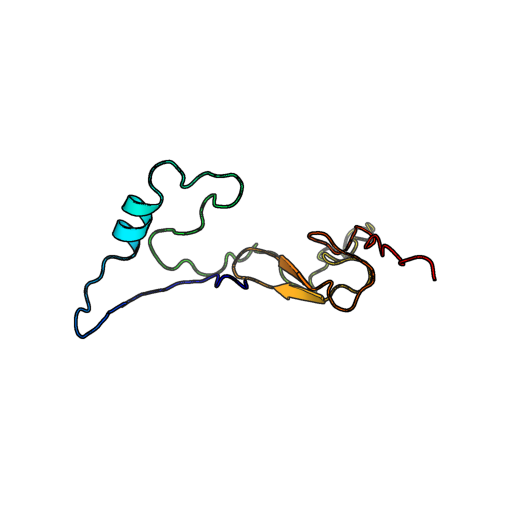0.38 96 GLY A CA 1
ATOM 721 C C . GLY A 1 96 ? 6.948 2.453 -10.851 1.00 90.38 96 GLY A C 1
ATOM 722 O O . GLY A 1 96 ? 7.852 1.858 -10.271 1.00 90.38 96 GLY A O 1
ATOM 723 N N . LYS A 1 97 ? 5.658 2.171 -10.623 1.00 90.94 97 LYS A N 1
ATOM 724 C CA . LYS A 1 97 ? 5.169 1.314 -9.516 1.00 90.94 97 LYS A CA 1
ATOM 725 C C . LYS A 1 97 ? 5.802 -0.086 -9.449 1.00 90.94 97 LYS A C 1
ATOM 727 O O . LYS A 1 97 ? 5.900 -0.654 -8.370 1.00 90.94 97 LYS A O 1
ATOM 732 N N . ARG A 1 98 ? 6.216 -0.618 -10.603 1.00 92.38 98 ARG A N 1
ATOM 733 C CA . ARG A 1 98 ? 6.844 -1.941 -10.777 1.00 92.38 98 ARG A CA 1
ATOM 734 C C . ARG A 1 98 ? 8.270 -1.874 -11.344 1.00 92.38 98 ARG A C 1
ATOM 736 O O . ARG A 1 98 ? 8.750 -2.867 -11.872 1.00 92.38 98 ARG A O 1
ATOM 743 N N . CYS A 1 99 ? 8.911 -0.703 -11.316 1.00 94.50 99 CYS A N 1
ATOM 744 C CA . CYS A 1 99 ? 10.213 -0.459 -11.954 1.00 94.50 99 CYS A CA 1
ATOM 745 C C . CYS A 1 99 ? 10.232 -0.797 -13.461 1.00 94.50 99 CYS A C 1
ATOM 747 O O . CYS A 1 99 ? 11.200 -1.344 -13.969 1.00 94.50 99 CYS A O 1
ATOM 749 N N . HIS A 1 100 ? 9.147 -0.507 -14.187 1.00 93.75 100 HIS A N 1
ATOM 750 C CA . HIS A 1 100 ? 8.977 -0.879 -15.602 1.00 93.75 100 HIS A CA 1
ATOM 751 C C . HIS A 1 100 ? 9.327 0.249 -16.583 1.00 93.75 100 HIS A C 1
ATOM 753 O O . HIS A 1 100 ? 9.465 0.009 -17.779 1.00 93.75 100 HIS A O 1
ATOM 759 N N . LEU A 1 101 ? 9.467 1.481 -16.095 1.00 94.06 101 LEU A N 1
ATOM 760 C CA . LEU A 1 101 ? 9.758 2.653 -16.918 1.00 94.06 101 LEU A CA 1
ATOM 761 C C . LEU A 1 101 ? 11.242 2.972 -16.821 1.00 94.06 101 LEU A C 1
ATOM 763 O O . LEU A 1 101 ? 11.766 3.037 -15.716 1.00 94.06 101 LEU A O 1
ATOM 767 N N . ARG A 1 102 ? 11.939 3.214 -17.931 1.00 91.94 102 ARG A N 1
ATOM 768 C CA . ARG A 1 102 ? 13.317 3.727 -17.856 1.00 91.94 102 ARG A CA 1
ATOM 769 C C . ARG A 1 102 ? 13.308 5.144 -17.290 1.00 91.94 102 ARG A C 1
ATOM 771 O O . ARG A 1 102 ? 12.467 5.957 -17.670 1.00 91.94 102 ARG A O 1
ATOM 778 N N . LYS A 1 103 ? 14.252 5.455 -16.401 1.00 89.69 103 LYS A N 1
ATOM 779 C CA . LYS A 1 103 ? 14.505 6.841 -15.999 1.00 89.69 103 LYS A CA 1
ATOM 780 C C . LYS A 1 103 ? 15.026 7.590 -17.226 1.00 89.69 103 LYS A C 1
ATOM 782 O O . LYS A 1 103 ? 16.032 7.191 -17.812 1.00 89.69 103 LYS A O 1
ATOM 787 N N . CYS A 1 104 ? 14.352 8.670 -17.614 1.00 79.94 104 CYS A N 1
ATOM 788 C CA . CYS A 1 104 ? 14.933 9.633 -18.540 1.00 79.94 104 CYS A CA 1
ATOM 789 C C . CYS A 1 104 ? 16.034 10.371 -17.782 1.00 79.94 104 CYS A C 1
ATOM 791 O O . CYS A 1 104 ? 15.762 11.324 -17.053 1.00 79.94 104 CYS A O 1
ATOM 793 N N . PHE A 1 105 ? 17.273 9.905 -17.905 1.00 68.44 105 PHE A N 1
ATOM 794 C CA . PHE A 1 105 ? 18.412 10.726 -17.534 1.00 68.44 105 PHE A CA 1
ATOM 795 C C . PHE A 1 105 ? 18.505 11.831 -18.586 1.00 68.44 105 PHE A C 1
ATOM 797 O O . PHE A 1 105 ? 18.931 11.583 -19.711 1.00 68.44 105 PHE A O 1
ATOM 804 N N . TYR A 1 106 ? 18.070 13.044 -18.239 1.00 59.03 106 TYR A N 1
ATOM 805 C CA . TYR A 1 106 ? 18.611 14.227 -18.895 1.00 59.03 106 TYR A CA 1
ATOM 806 C C . TYR A 1 106 ? 20.092 14.249 -18.530 1.00 59.03 106 TYR A C 1
ATOM 808 O O . TYR A 1 106 ? 20.460 14.703 -17.449 1.00 59.03 106 TYR A O 1
ATOM 816 N N . TYR A 1 107 ? 20.931 13.678 -19.391 1.00 57.56 107 TYR A N 1
ATOM 817 C CA . TYR A 1 107 ? 22.334 14.046 -19.399 1.00 57.56 107 TYR A CA 1
ATOM 818 C C . TYR A 1 107 ? 22.366 15.526 -19.791 1.00 57.56 107 TYR A C 1
ATOM 820 O O . TYR A 1 107 ? 21.892 15.848 -20.887 1.00 57.56 107 TYR A O 1
ATOM 828 N N . PRO A 1 108 ? 22.828 16.446 -18.925 1.00 58.00 108 PRO A N 1
ATOM 829 C CA . PRO A 1 108 ? 23.236 17.743 -19.431 1.00 58.00 108 PRO A CA 1
ATOM 830 C C . PRO A 1 108 ? 24.313 17.480 -20.498 1.00 58.00 108 PRO A C 1
ATOM 832 O O . PRO A 1 108 ? 25.213 16.678 -20.237 1.00 58.00 108 PRO A O 1
ATOM 835 N N . PRO A 1 109 ? 24.193 18.040 -21.713 1.00 59.25 109 PRO A N 1
ATOM 836 C CA . PRO A 1 109 ? 25.309 18.018 -22.645 1.00 59.25 109 PRO A CA 1
ATOM 837 C C . PRO A 1 109 ? 26.476 18.775 -21.996 1.00 59.25 109 PRO A C 1
ATOM 839 O O . PRO A 1 109 ? 26.253 19.853 -21.441 1.00 59.25 109 PRO A O 1
ATOM 842 N N . ASP A 1 110 ? 27.665 18.169 -22.023 1.00 62.59 110 ASP A N 1
ATOM 843 C CA . ASP A 1 110 ? 28.928 18.812 -21.637 1.00 62.59 110 ASP A CA 1
ATOM 844 C C . ASP A 1 110 ? 29.184 20.092 -22.455 1.00 62.59 110 ASP A C 1
ATOM 846 O O . ASP A 1 110 ? 28.880 20.093 -23.675 1.00 62.59 110 ASP A O 1
#

Radius of gyration: 19.47 Å; chains: 1; bounding box: 46×44×52 Å

Sequence (110 aa):
MRMTEGCIGNFGINNDTEIDIFGLAESTFGANKTTPDCQWQVVPGCFQRPANAPTCGQSSDYANGSQELPYCLNDGICLQVWTSLRCACELTTFTGKRCHLRKCFYYPPD

InterPro domains:
  IPR000742 EGF-like domain [PS50026] (62-100)